Protein AF-A0A2V9Y7T5-F1 (afdb_monomer)

Nearest PDB structures (foldseek):
  5tjg-assembly1_E  TM=2.557E-01  e=5.648E+00  Thermus aquaticus

Foldseek 3Di:
DDDDVVVVVVCCVVVVADWDDDDPDIDHDPVRRVVSVVDVVPDPDDDDPPPDDDDD

Structure (mmCIF, N/CA/C/O backbone):
data_AF-A0A2V9Y7T5-F1
#
_entry.id   AF-A0A2V9Y7T5-F1
#
loop_
_atom_site.group_PDB
_atom_site.id
_atom_site.type_symbol
_atom_site.label_atom_id
_atom_site.label_alt_id
_atom_site.label_comp_id
_atom_site.label_asym_id
_atom_site.label_entity_id
_atom_site.label_seq_id
_atom_site.pdbx_PDB_ins_code
_atom_site.Cartn_x
_atom_site.Cartn_y
_atom_site.Cartn_z
_atom_site.occupancy
_atom_site.B_iso_or_equiv
_atom_site.auth_seq_id
_atom_site.auth_comp_id
_atom_site.auth_asym_id
_atom_site.auth_atom_id
_atom_site.pdbx_PDB_model_num
ATOM 1 N N . MET A 1 1 ? -9.855 -8.149 -15.321 1.00 47.88 1 MET A N 1
ATOM 2 C CA . MET A 1 1 ? -10.080 -6.744 -14.918 1.00 47.88 1 MET A CA 1
ATOM 3 C C . MET A 1 1 ? -9.304 -6.488 -13.640 1.00 47.88 1 MET A C 1
ATOM 5 O O . MET A 1 1 ? -9.670 -7.024 -12.607 1.00 47.88 1 MET A O 1
ATOM 9 N N . GLY A 1 2 ? -8.176 -5.786 -13.724 1.00 67.50 2 GLY A N 1
ATOM 10 C CA . GLY A 1 2 ? -7.279 -5.565 -12.589 1.00 67.50 2 GLY A CA 1
ATOM 11 C C . GLY A 1 2 ? -6.867 -4.103 -12.510 1.00 67.50 2 GLY A C 1
ATOM 12 O O . GLY A 1 2 ? -6.797 -3.417 -13.530 1.00 67.50 2 GLY A O 1
ATOM 13 N N . LEU A 1 3 ? -6.612 -3.618 -11.297 1.00 78.00 3 LEU A N 1
ATOM 14 C CA . LEU A 1 3 ? -6.151 -2.253 -11.081 1.00 78.00 3 LEU A CA 1
ATOM 15 C C . LEU A 1 3 ? -4.768 -2.070 -11.721 1.00 78.00 3 LEU A C 1
ATOM 17 O O . LEU A 1 3 ? -3.859 -2.873 -11.503 1.00 78.00 3 LEU A 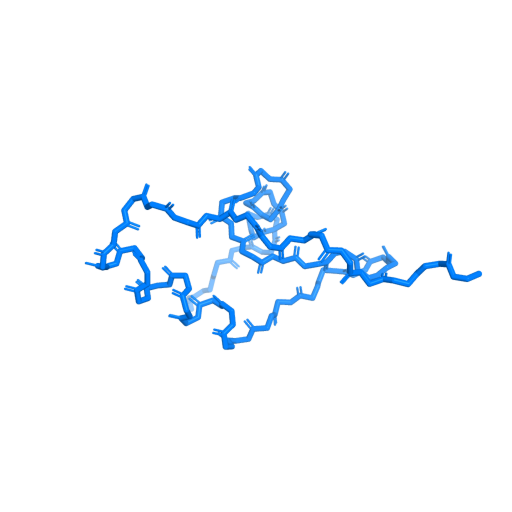O 1
ATOM 21 N N . HIS A 1 4 ? -4.590 -1.003 -12.500 1.00 82.62 4 HIS A N 1
ATOM 22 C CA . HIS A 1 4 ? -3.316 -0.750 -13.163 1.00 82.62 4 HIS A CA 1
ATOM 23 C C . HIS A 1 4 ? -2.192 -0.569 -12.117 1.00 82.62 4 HIS A C 1
ATOM 25 O O . HIS A 1 4 ? -2.341 0.247 -11.197 1.00 82.62 4 HIS A O 1
ATOM 31 N N . PRO A 1 5 ? -1.030 -1.242 -12.250 1.00 82.62 5 PRO A N 1
ATOM 32 C CA . PRO A 1 5 ? 0.042 -1.198 -11.249 1.00 82.62 5 PRO A CA 1
ATOM 33 C C . PRO A 1 5 ? 0.559 0.212 -10.941 1.00 82.62 5 PRO A C 1
ATOM 35 O O . PRO A 1 5 ? 1.075 0.475 -9.854 1.00 82.62 5 PRO A O 1
ATOM 38 N N . LYS A 1 6 ? 0.436 1.150 -11.891 1.00 87.44 6 LYS A N 1
ATOM 39 C CA . LYS A 1 6 ? 0.790 2.562 -11.675 1.00 87.44 6 LYS A CA 1
ATOM 40 C C . LYS A 1 6 ? -0.124 3.220 -10.639 1.00 87.44 6 LYS A C 1
ATOM 42 O O . LYS A 1 6 ? 0.368 3.968 -9.800 1.00 87.44 6 LYS A O 1
ATOM 47 N N . THR A 1 7 ? -1.417 2.908 -10.677 1.00 88.88 7 THR A N 1
ATOM 48 C CA . THR A 1 7 ? -2.415 3.413 -9.728 1.00 88.88 7 THR A CA 1
ATOM 49 C C . THR A 1 7 ? -2.170 2.837 -8.341 1.00 88.88 7 THR A C 1
ATOM 51 O O . TH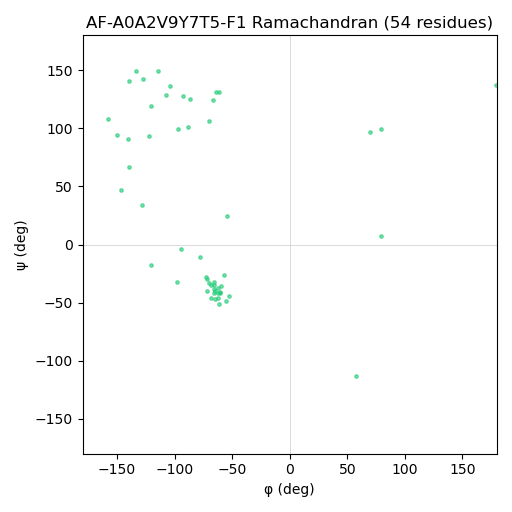R A 1 7 ? -2.077 3.604 -7.391 1.00 88.88 7 THR A O 1
ATOM 54 N N . VAL A 1 8 ? -1.930 1.523 -8.242 1.00 85.56 8 VAL A N 1
ATOM 55 C CA . VAL A 1 8 ? -1.585 0.856 -6.971 1.00 85.56 8 VAL A CA 1
ATOM 56 C C . VAL A 1 8 ? -0.357 1.514 -6.334 1.00 85.56 8 VAL A C 1
ATOM 58 O O . VAL A 1 8 ? -0.380 1.908 -5.174 1.00 85.56 8 VAL A O 1
ATOM 61 N N . LYS A 1 9 ? 0.715 1.723 -7.111 1.00 86.06 9 LYS A N 1
ATOM 62 C CA . LYS A 1 9 ? 1.924 2.403 -6.618 1.00 86.06 9 LYS A CA 1
ATOM 63 C C . LYS A 1 9 ? 1.658 3.843 -6.183 1.00 86.06 9 LYS A C 1
ATOM 65 O O . LYS A 1 9 ? 2.271 4.297 -5.224 1.00 86.06 9 LYS A O 1
ATOM 70 N N . ARG A 1 10 ? 0.788 4.576 -6.885 1.00 89.12 10 ARG A N 1
ATOM 71 C CA . ARG A 1 10 ? 0.410 5.945 -6.504 1.00 89.12 10 ARG A CA 1
ATOM 72 C C . ARG A 1 10 ? -0.331 5.951 -5.168 1.00 89.12 10 ARG A C 1
ATOM 74 O O . ARG A 1 10 ? 0.055 6.713 -4.295 1.00 89.12 10 ARG A O 1
ATOM 81 N N . MET A 1 11 ? -1.308 5.066 -4.997 1.00 85.62 11 MET A N 1
ATOM 82 C CA . MET A 1 11 ? -2.066 4.915 -3.749 1.00 85.62 11 MET A CA 1
ATOM 83 C C . MET A 1 11 ? -1.156 4.525 -2.580 1.00 85.62 11 MET A C 1
ATOM 85 O O . MET A 1 11 ? -1.244 5.104 -1.504 1.00 85.62 11 MET A O 1
ATOM 89 N N . ALA A 1 12 ? -0.212 3.609 -2.810 1.00 86.62 12 ALA A N 1
ATOM 90 C CA . ALA A 1 12 ? 0.747 3.189 -1.792 1.00 86.62 12 ALA A CA 1
ATOM 91 C C . ALA A 1 12 ? 1.709 4.320 -1.386 1.00 86.62 12 ALA A C 1
ATOM 93 O O . ALA A 1 12 ? 2.078 4.439 -0.223 1.00 86.62 12 ALA A O 1
ATOM 94 N N . ARG A 1 13 ? 2.097 5.182 -2.339 1.00 84.75 13 ARG A N 1
ATOM 95 C CA . ARG A 1 13 ? 2.876 6.402 -2.061 1.00 84.75 13 ARG A CA 1
ATOM 96 C C . ARG A 1 13 ? 2.070 7.466 -1.322 1.00 84.75 13 ARG A C 1
ATOM 98 O O . ARG A 1 13 ? 2.664 8.212 -0.557 1.00 84.75 13 ARG A O 1
ATOM 105 N N . ALA A 1 14 ? 0.769 7.551 -1.584 1.00 86.38 14 ALA A N 1
ATOM 106 C CA . ALA A 1 14 ? -0.138 8.489 -0.931 1.00 86.38 14 ALA A CA 1
ATOM 107 C C . ALA A 1 14 ? -0.551 8.044 0.484 1.00 86.38 14 ALA A C 1
ATOM 109 O O . ALA A 1 14 ? -1.147 8.830 1.207 1.00 86.38 14 ALA A O 1
ATOM 110 N N . GLY A 1 15 ? -0.246 6.802 0.881 1.00 82.88 15 GLY A N 1
ATOM 111 C CA . GLY A 1 15 ? -0.678 6.235 2.163 1.00 82.88 15 GLY A CA 1
ATOM 112 C C . GLY A 1 15 ? -2.127 5.73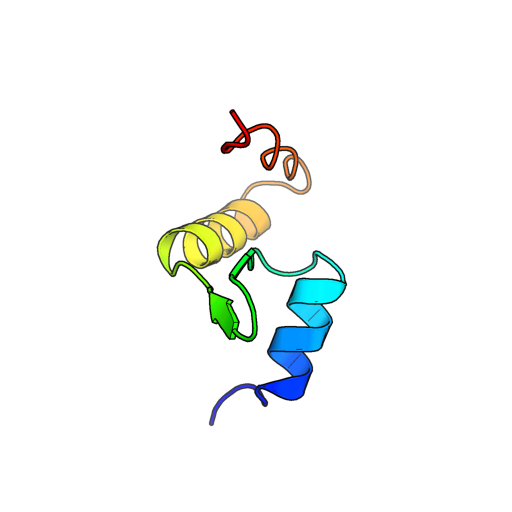9 2.166 1.00 82.88 15 GLY A C 1
ATOM 113 O O . GLY A 1 15 ? -2.635 5.339 3.202 1.00 82.88 15 GLY A O 1
ATOM 114 N N . GLU A 1 16 ? -2.799 5.716 1.011 1.00 84.25 16 GLU A N 1
ATOM 115 C CA . GLU A 1 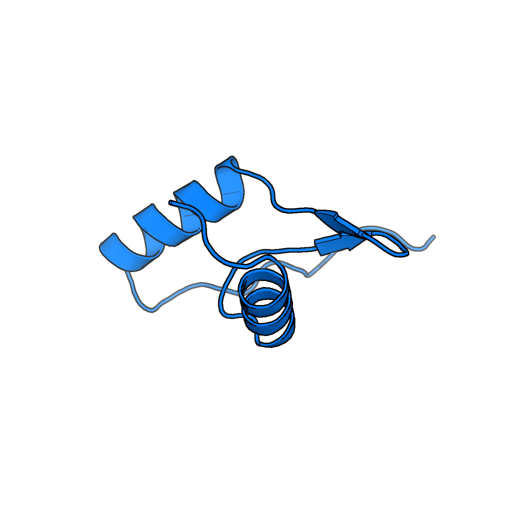16 ? -4.195 5.264 0.911 1.00 84.25 16 GLU A CA 1
ATOM 116 C C . GLU A 1 16 ? -4.348 3.746 1.058 1.00 84.25 16 GLU A C 1
ATOM 118 O O . GLU A 1 16 ? -5.410 3.259 1.458 1.00 84.25 16 GLU A O 1
ATOM 123 N N . ILE A 1 17 ? -3.305 2.994 0.687 1.00 86.38 17 ILE A N 1
ATOM 124 C CA . ILE A 1 17 ? -3.247 1.541 0.841 1.00 86.38 17 ILE A CA 1
ATOM 125 C C . ILE A 1 17 ? -1.968 1.135 1.580 1.00 86.38 17 ILE A C 1
ATOM 127 O O . ILE A 1 17 ? -0.896 1.695 1.313 1.00 86.38 17 ILE A O 1
ATOM 131 N N . PRO A 1 18 ? -2.041 0.120 2.455 1.00 81.62 18 PRO A N 1
ATOM 132 C CA . PRO A 1 18 ? -0.880 -0.400 3.145 1.00 81.62 18 PRO A CA 1
ATOM 133 C C . PRO A 1 18 ? 0.012 -1.133 2.141 1.00 81.62 18 PRO A C 1
ATOM 135 O O . PRO A 1 18 ? -0.293 -2.219 1.649 1.00 81.62 18 PRO A O 1
ATOM 138 N N . GLY A 1 19 ? 1.130 -0.497 1.800 1.00 85.06 19 GLY A N 1
ATOM 139 C CA . GLY A 1 19 ? 2.201 -1.099 1.009 1.00 85.06 19 GLY A CA 1
ATOM 140 C C . GLY A 1 19 ? 3.567 -0.700 1.543 1.00 85.06 19 GLY A C 1
ATOM 141 O O . GLY A 1 19 ? 3.756 0.447 1.950 1.00 85.06 19 GLY A O 1
ATOM 142 N N . CYS A 1 20 ? 4.512 -1.636 1.561 1.00 82.62 20 CYS A N 1
ATOM 143 C CA . CYS A 1 20 ? 5.895 -1.382 1.951 1.00 82.62 20 CYS A CA 1
ATOM 144 C C . CYS A 1 20 ? 6.783 -1.332 0.704 1.00 82.62 20 CYS A C 1
ATOM 146 O O . CYS A 1 20 ? 6.656 -2.159 -0.204 1.00 82.62 20 CYS A O 1
ATOM 148 N N . ARG A 1 21 ? 7.698 -0.361 0.646 1.00 83.25 21 ARG A N 1
ATOM 149 C CA . ARG A 1 21 ? 8.707 -0.298 -0.411 1.00 83.25 21 ARG A CA 1
ATOM 150 C C . ARG A 1 21 ? 9.930 -1.097 0.025 1.00 83.25 21 ARG A C 1
ATOM 152 O O . 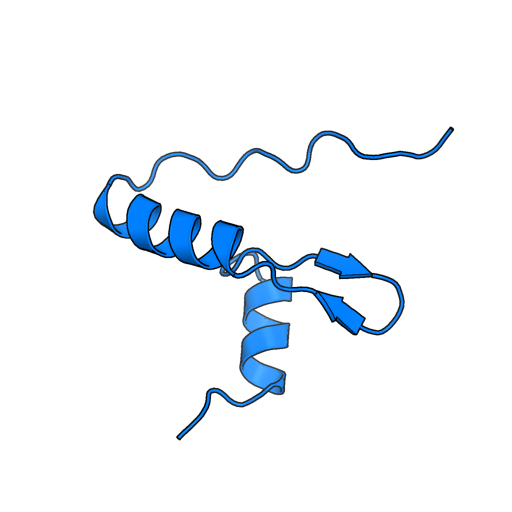ARG A 1 21 ? 10.763 -0.594 0.770 1.00 83.25 21 ARG A O 1
ATOM 159 N N . LEU A 1 22 ? 10.052 -2.317 -0.490 1.00 84.19 22 LEU A N 1
ATOM 160 C CA . LEU A 1 22 ? 11.222 -3.161 -0.284 1.00 84.19 22 LEU A CA 1
ATOM 161 C C . LEU A 1 22 ? 12.152 -3.020 -1.494 1.00 84.19 22 LEU A C 1
ATOM 163 O O . LEU A 1 22 ? 11.914 -3.572 -2.575 1.00 84.19 22 LEU A O 1
ATOM 167 N N . GLY A 1 23 ? 13.182 -2.189 -1.335 1.00 86.50 23 GLY A N 1
ATOM 168 C CA . GLY A 1 23 ? 14.111 -1.835 -2.406 1.00 86.50 23 GLY A CA 1
ATOM 169 C C . GLY A 1 23 ? 13.399 -1.209 -3.613 1.00 86.50 23 GLY A C 1
ATOM 170 O O . GLY A 1 23 ? 12.852 -0.100 -3.548 1.00 86.50 23 GLY A O 1
ATOM 171 N N . ARG A 1 24 ? 13.411 -1.921 -4.748 1.00 84.94 24 ARG A N 1
ATOM 172 C CA . ARG A 1 24 ? 12.813 -1.461 -6.016 1.00 84.94 24 AR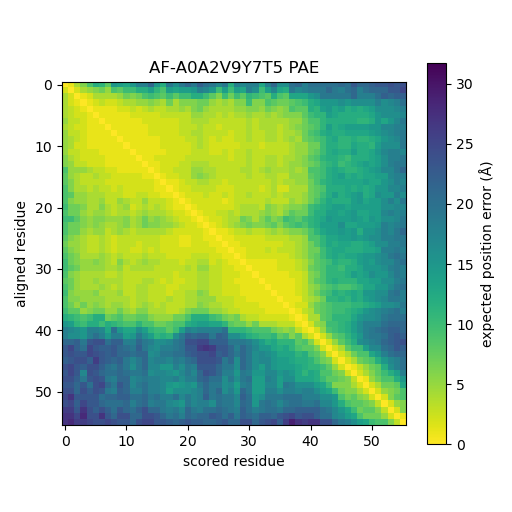G A CA 1
ATOM 173 C C . ARG A 1 24 ? 11.381 -1.959 -6.241 1.00 84.94 24 ARG A C 1
ATOM 175 O O . ARG A 1 24 ? 10.757 -1.568 -7.229 1.00 84.94 24 ARG A O 1
ATOM 182 N N . ARG A 1 25 ? 10.843 -2.793 -5.346 1.00 84.31 25 ARG A N 1
ATOM 183 C CA . ARG A 1 25 ? 9.498 -3.368 -5.464 1.00 84.31 25 ARG A CA 1
ATOM 184 C C . ARG A 1 25 ? 8.587 -2.864 -4.347 1.00 84.31 25 ARG A C 1
ATOM 186 O O . ARG A 1 25 ? 9.026 -2.565 -3.242 1.00 84.31 25 ARG A O 1
ATOM 193 N N . TRP A 1 26 ? 7.302 -2.765 -4.665 1.00 85.19 26 TRP A N 1
ATOM 194 C CA . TRP A 1 26 ? 6.257 -2.573 -3.670 1.00 85.19 26 TRP A CA 1
ATOM 195 C C . TRP A 1 26 ? 5.711 -3.928 -3.255 1.00 85.19 26 TRP A C 1
ATOM 197 O O . TRP A 1 26 ? 5.347 -4.733 -4.113 1.00 85.19 26 TRP A O 1
ATOM 207 N N . ILE A 1 27 ? 5.682 -4.164 -1.951 1.00 85.19 27 ILE A N 1
ATOM 208 C CA . ILE A 1 27 ? 5.143 -5.369 -1.342 1.00 85.19 27 ILE A CA 1
ATOM 209 C C . ILE A 1 27 ? 3.830 -4.996 -0.670 1.00 85.19 27 ILE A C 1
ATOM 211 O O . ILE A 1 27 ? 3.762 -4.039 0.103 1.00 85.19 27 ILE A O 1
ATOM 215 N N . PHE A 1 28 ? 2.798 -5.766 -0.986 1.00 85.75 28 PHE A N 1
ATOM 216 C CA . PHE A 1 28 ? 1.460 -5.622 -0.437 1.00 85.75 28 PHE A CA 1
ATOM 217 C C . PHE A 1 28 ? 1.122 -6.930 0.254 1.00 85.75 28 PHE A C 1
ATOM 219 O O . PHE A 1 28 ? 1.137 -7.982 -0.389 1.00 85.75 28 PHE A O 1
ATOM 226 N N . ARG A 1 29 ? 0.868 -6.883 1.563 1.00 84.25 29 ARG A N 1
ATOM 227 C CA . ARG A 1 29 ? 0.432 -8.073 2.290 1.00 84.25 29 ARG A CA 1
ATOM 228 C C . ARG A 1 29 ? -1.088 -8.178 2.169 1.00 84.25 29 ARG A C 1
ATOM 230 O O . ARG A 1 29 ? -1.767 -7.223 2.547 1.00 84.2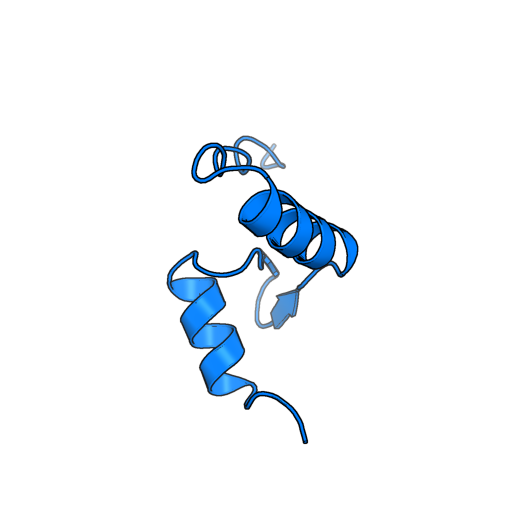5 29 ARG A O 1
ATOM 237 N N . PRO A 1 30 ? -1.632 -9.314 1.697 1.00 84.38 30 PRO A N 1
ATOM 238 C CA . PRO A 1 30 ? -3.077 -9.516 1.629 1.00 84.38 30 PRO A CA 1
ATOM 239 C C . PRO A 1 30 ? -3.753 -9.249 2.975 1.00 84.38 30 PRO A C 1
ATOM 241 O O . PRO A 1 30 ? -4.688 -8.468 3.036 1.00 84.38 30 PRO A O 1
ATOM 244 N N . SER A 1 31 ? -3.177 -9.752 4.072 1.00 80.06 31 SER A N 1
ATOM 245 C CA . SER A 1 31 ? -3.715 -9.572 5.424 1.00 80.06 31 SER A CA 1
ATOM 246 C C . SER A 1 31 ? -3.825 -8.106 5.870 1.00 80.06 31 SER A C 1
ATOM 248 O O . SER A 1 31 ? -4.776 -7.767 6.570 1.00 80.06 31 SER A O 1
ATOM 250 N N . GLU A 1 32 ? -2.889 -7.234 5.468 1.00 81.19 32 GLU A N 1
ATOM 251 C CA . GLU A 1 32 ? -2.965 -5.784 5.729 1.00 81.19 32 GLU A CA 1
ATOM 252 C C . GLU A 1 32 ? -4.043 -5.124 4.868 1.00 81.19 32 GLU A C 1
ATOM 254 O O . GLU A 1 32 ? -4.774 -4.269 5.356 1.00 81.19 32 GLU A O 1
ATOM 259 N N . LEU A 1 33 ? -4.167 -5.522 3.598 1.00 85.38 33 LEU A N 1
ATOM 260 C CA . LEU A 1 33 ? -5.212 -5.001 2.719 1.00 85.38 33 LEU A CA 1
ATOM 261 C C . LEU A 1 33 ? -6.602 -5.430 3.203 1.00 85.38 33 LEU A C 1
ATOM 263 O O . LEU A 1 33 ? -7.517 -4.618 3.253 1.00 85.38 33 LEU A O 1
ATOM 267 N N . ASP A 1 34 ? -6.740 -6.679 3.630 1.00 85.94 34 ASP A N 1
ATOM 268 C CA . ASP A 1 34 ? -7.942 -7.211 4.256 1.00 85.94 34 ASP A CA 1
ATOM 269 C C . ASP A 1 34 ? -8.269 -6.489 5.570 1.00 85.94 34 ASP A C 1
ATOM 271 O O . ASP A 1 34 ? -9.427 -6.171 5.838 1.00 85.94 34 ASP A O 1
ATOM 275 N N . ALA A 1 35 ? -7.259 -6.200 6.396 1.00 83.44 35 ALA A N 1
ATOM 276 C CA . ALA A 1 35 ? -7.433 -5.409 7.610 1.00 83.44 35 ALA A CA 1
ATOM 277 C C . ALA A 1 35 ? -7.832 -3.960 7.297 1.00 83.44 35 ALA A C 1
ATOM 279 O O . ALA A 1 35 ? -8.700 -3.429 7.981 1.00 83.44 35 ALA A O 1
ATOM 280 N N . LEU A 1 36 ? -7.276 -3.347 6.247 1.00 81.38 36 LEU A N 1
ATOM 281 C CA . LEU A 1 36 ? -7.691 -2.029 5.763 1.00 81.38 36 LEU A CA 1
ATOM 282 C C . LEU A 1 36 ? -9.149 -2.053 5.304 1.00 81.38 36 LEU A C 1
ATOM 284 O O . LEU A 1 36 ? -9.910 -1.159 5.652 1.00 81.38 36 LEU A O 1
ATOM 288 N N . LEU A 1 37 ? -9.547 -3.064 4.531 1.00 83.50 37 LEU A N 1
ATOM 289 C CA . LEU A 1 37 ? -10.921 -3.210 4.058 1.00 83.50 37 LEU A CA 1
ATOM 290 C C . LEU A 1 37 ? -11.879 -3.360 5.239 1.00 83.50 37 LEU A C 1
ATOM 292 O O . LEU A 1 37 ? -12.810 -2.569 5.359 1.00 83.50 37 LEU A O 1
ATOM 296 N N . ARG A 1 38 ? -11.598 -4.287 6.162 1.00 83.38 38 ARG A N 1
ATOM 297 C CA . ARG A 1 38 ? -12.383 -4.473 7.394 1.00 83.38 38 ARG A CA 1
ATOM 298 C C . ARG A 1 38 ? -12.396 -3.222 8.274 1.00 83.38 38 ARG A C 1
ATOM 300 O O . ARG A 1 38 ? -13.440 -2.865 8.804 1.00 83.38 38 ARG A O 1
ATOM 307 N N . GLY A 1 39 ? -11.262 -2.539 8.398 1.00 71.12 39 GLY A N 1
ATOM 308 C CA . GLY A 1 39 ? -11.107 -1.310 9.173 1.00 71.12 39 GLY A CA 1
ATOM 309 C C . GLY A 1 39 ? -11.849 -0.124 8.562 1.00 71.12 39 GLY A C 1
ATOM 310 O O . GLY A 1 39 ? -12.434 0.655 9.299 1.00 71.12 39 GLY A O 1
ATOM 311 N N . ARG A 1 40 ? -11.931 -0.012 7.229 1.00 66.56 40 ARG A N 1
ATOM 312 C CA . ARG A 1 40 ? -12.792 0.978 6.556 1.00 66.56 40 ARG A CA 1
ATOM 313 C C . ARG A 1 40 ? -14.273 0.709 6.799 1.00 66.56 40 ARG A C 1
ATOM 315 O O . ARG A 1 40 ? -15.041 1.660 6.875 1.00 66.56 40 ARG A O 1
ATOM 322 N N . VAL A 1 41 ? -14.662 -0.560 6.947 1.00 61.44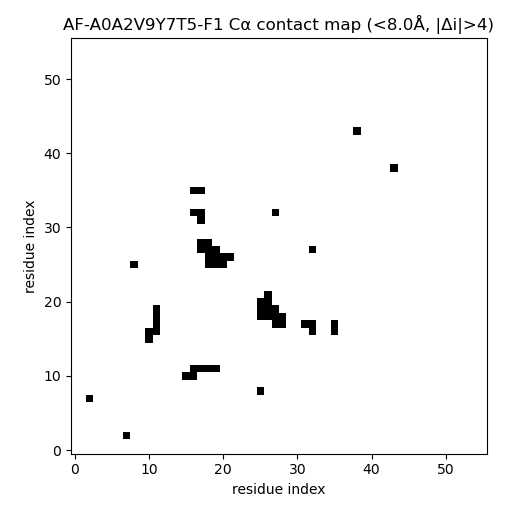 41 VAL A N 1
ATOM 323 C CA . VAL A 1 41 ? -16.021 -0.918 7.379 1.00 61.44 41 VAL A CA 1
ATOM 324 C C . VAL A 1 41 ? -16.230 -0.594 8.865 1.00 61.44 41 VAL A C 1
ATOM 326 O O . VAL A 1 41 ? -17.345 -0.258 9.251 1.00 61.44 41 VAL A O 1
ATOM 329 N N . SER A 1 42 ? -15.179 -0.647 9.698 1.00 52.56 42 SER A N 1
ATOM 330 C CA . SER A 1 42 ? -15.314 -0.507 11.154 1.00 52.56 42 SER A CA 1
ATOM 331 C C . SER A 1 42 ? -15.035 0.886 11.731 1.00 52.56 42 SER A C 1
ATOM 333 O O . SER A 1 42 ? -15.643 1.194 12.749 1.00 52.56 42 SER A O 1
ATOM 335 N N . SER A 1 43 ? -14.133 1.719 11.189 1.00 42.47 43 SER A N 1
ATOM 336 C CA . SER A 1 43 ? -13.834 3.070 11.703 1.00 42.47 43 SER A CA 1
ATOM 337 C C . SER A 1 43 ? -12.753 3.833 10.922 1.00 42.47 43 SER A C 1
ATOM 339 O O . SER A 1 43 ? -11.639 3.360 10.714 1.00 42.47 43 SER A O 1
ATOM 341 N N . SER A 1 44 ? -13.030 5.114 10.698 1.00 49.47 44 SER A N 1
ATOM 342 C CA . SER A 1 44 ? -12.138 6.235 10.362 1.00 49.47 44 SER A CA 1
ATOM 343 C C . SER A 1 44 ? -10.949 6.483 11.335 1.00 49.47 44 SER A C 1
ATOM 345 O O . SER A 1 44 ? -10.494 7.618 11.448 1.00 49.47 44 SER A O 1
ATOM 347 N N . ALA A 1 45 ? -10.455 5.495 12.095 1.00 52.00 45 ALA A N 1
ATOM 348 C CA . ALA A 1 45 ? -9.779 5.791 13.367 1.00 52.00 45 ALA A CA 1
ATOM 349 C C . ALA A 1 45 ? -8.317 5.356 13.558 1.00 52.00 45 ALA A C 1
ATOM 351 O O . ALA A 1 45 ? -7.713 5.870 14.495 1.00 52.00 45 ALA A O 1
ATOM 352 N N . LYS A 1 46 ? -7.701 4.439 12.795 1.00 49.78 46 LYS A N 1
ATOM 353 C CA . LYS A 1 46 ? -6.340 3.972 13.161 1.00 49.78 46 LYS A CA 1
ATOM 354 C C . LYS A 1 46 ? -5.484 3.549 11.967 1.00 49.78 46 LYS A C 1
ATOM 356 O O . LYS A 1 46 ? -5.502 2.385 11.592 1.00 49.78 46 LYS A O 1
ATOM 361 N N . ASP A 1 47 ? -4.666 4.463 11.447 1.00 52.88 47 ASP A N 1
ATOM 362 C CA . ASP A 1 47 ? -3.420 4.099 10.757 1.00 52.88 47 ASP A CA 1
ATOM 363 C C . ASP A 1 47 ? -2.253 4.801 11.465 1.00 52.88 47 ASP A C 1
ATOM 365 O O . ASP A 1 47 ? -1.985 5.981 11.259 1.00 52.88 47 ASP A O 1
ATOM 369 N N . ASN A 1 48 ? -1.632 4.094 12.415 1.00 55.66 48 ASN A N 1
ATOM 370 C CA . ASN A 1 48 ? -0.466 4.571 13.164 1.00 55.66 48 ASN A CA 1
ATOM 371 C C . ASN A 1 48 ? 0.486 3.419 13.532 1.00 55.66 48 ASN A C 1
ATOM 373 O O . ASN A 1 48 ? 0.921 3.285 14.674 1.00 55.66 48 ASN A O 1
ATOM 377 N N . SER A 1 49 ? 0.810 2.540 12.584 1.00 51.66 49 SER A N 1
ATOM 378 C CA . SER A 1 49 ? 1.712 1.415 12.863 1.00 51.66 49 SER A CA 1
ATOM 379 C C . SER A 1 49 ? 2.690 1.142 11.726 1.00 51.66 49 SER A C 1
ATOM 381 O O . SER A 1 49 ? 2.677 0.088 11.102 1.00 51.66 49 SER A O 1
ATOM 383 N N . ARG A 1 50 ? 3.596 2.102 11.502 1.00 50.75 50 ARG A N 1
ATOM 384 C CA . ARG A 1 50 ? 4.968 1.840 11.019 1.00 50.75 50 ARG A CA 1
ATOM 385 C C . ARG A 1 50 ? 6.023 2.509 11.898 1.00 50.75 50 ARG A C 1
ATOM 387 O O . ARG A 1 50 ? 7.086 2.912 11.436 1.00 50.75 50 ARG A O 1
ATOM 394 N N . ARG A 1 51 ? 5.743 2.584 13.201 1.00 50.12 51 ARG A N 1
ATOM 395 C CA . ARG A 1 51 ? 6.811 2.515 14.198 1.00 50.12 51 ARG A CA 1
ATOM 396 C C . ARG A 1 51 ? 7.387 1.099 14.116 1.00 50.12 51 ARG A C 1
ATOM 398 O O . ARG A 1 51 ? 6.648 0.142 14.301 1.00 50.12 51 ARG A O 1
ATOM 405 N N . ASN A 1 52 ? 8.692 1.010 13.892 1.00 49.88 52 ASN A N 1
ATOM 406 C CA . 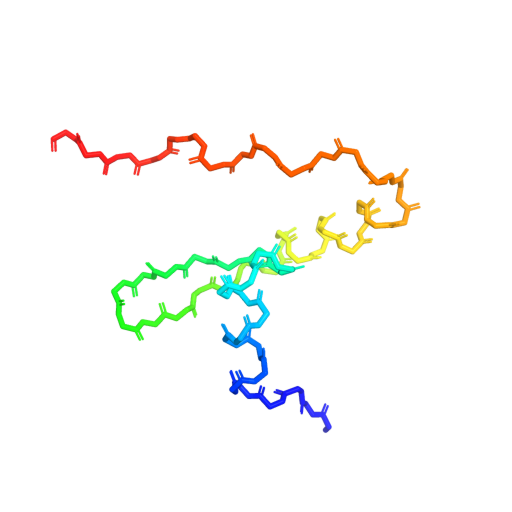ASN A 1 52 ? 9.528 -0.168 14.113 1.00 49.88 52 ASN A CA 1
ATOM 407 C C . ASN A 1 52 ? 9.496 -1.283 13.047 1.00 49.88 52 ASN A C 1
ATOM 409 O O . ASN A 1 52 ? 8.662 -2.184 13.093 1.00 49.88 52 ASN A O 1
ATOM 413 N N . GLN A 1 53 ? 10.511 -1.282 12.178 1.00 52.00 53 GLN A N 1
ATOM 414 C CA . GLN A 1 53 ? 11.365 -2.464 12.013 1.00 52.00 53 GLN A CA 1
ATOM 415 C C . GLN A 1 53 ? 12.734 -2.066 11.426 1.00 52.00 53 GLN A C 1
ATOM 417 O O . GLN A 1 53 ? 12.847 -1.679 10.268 1.00 52.00 53 GLN A O 1
ATOM 422 N N . GLU A 1 54 ? 13.735 -2.137 12.310 1.00 44.94 54 GLU A N 1
ATOM 423 C CA . GLU A 1 54 ? 15.128 -2.535 12.057 1.00 44.94 54 GLU A CA 1
ATOM 424 C C . GLU A 1 54 ? 16.039 -1.602 11.239 1.00 44.94 54 GLU A C 1
ATOM 426 O O . GLU A 1 54 ? 16.169 -1.691 10.019 1.00 44.94 54 GLU A O 1
ATOM 431 N N . ARG A 1 55 ? 16.818 -0.799 11.973 1.00 39.34 55 ARG A N 1
ATOM 432 C CA . ARG A 1 55 ? 18.242 -0.619 11.665 1.00 39.34 55 ARG A CA 1
ATOM 433 C C . ARG A 1 55 ? 19.041 -0.551 12.972 1.00 39.34 55 ARG A C 1
ATOM 435 O O . ARG A 1 55 ? 19.143 0.513 13.580 1.00 39.34 55 ARG A O 1
ATOM 442 N N . SER A 1 56 ? 19.496 -1.727 13.416 1.00 48.34 56 SER A N 1
ATOM 443 C CA . SER A 1 56 ? 20.757 -1.882 14.157 1.00 48.34 56 SER A CA 1
ATOM 444 C C . SER A 1 56 ? 21.939 -1.501 13.273 1.00 48.34 56 SER A C 1
ATOM 446 O O . SER A 1 56 ? 21.785 -1.561 12.028 1.00 48.34 56 SER A O 1
#

Radius of gyration: 12.57 Å; Cα contacts (8 Å, |Δi|>4): 27; chains: 1; bounding box: 37×18×29 Å

pLDDT: mean 73.13, std 15.97, range [39.34, 89.12]

Sequence (56 aa):
MGLHPKTVKRMARAGEIPGCRLGRRWIFRPSELDALLRGRVSSSAKDNSRRNQERS

Solvent-accessible surface area (backbone atoms only — not comparable to full-atom values): 3808 Å² total; per-residue (Å²): 141,77,83,56,68,69,55,56,53,49,35,32,72,71,64,78,40,72,50,47,75,60,85,95,44,80,46,67,52,66,70,54,46,51,48,50,53,53,35,67,77,71,48,103,75,82,91,84,82,83,77,83,85,87,82,131

Mean predicted aligned error: 9.69 Å

Secondary structure (DSSP, 8-state):
----HHHHHHHHHHTSS--EEETTEEE--HHHHHHHHHHHHH-TT-----------